Protein AF-A0A1B9AQQ1-F1 (afdb_monomer_lite)

Sequence (163 aa):
MTDYRNDLKFQAKVSTTRFLIDFLADQGVDDAIAIKRRGQGAHNLQAHAASIVPLAVLFSLHNSSLVTNIKLNSDLYHNMGTGSSEARDPAIWNPIKAGMSNFRDIHGDDIVAEELSAPYLPQSVNDVLRTYLSDNYLGDHTNGGAGDTVLKRTLKILSHIFY

Radius of gyration: 14.32 Å; chains: 1; bounding box: 39×31×36 Å

Structure (mmCIF, N/CA/C/O backbone):
data_AF-A0A1B9AQQ1-F1
#
_entry.id   AF-A0A1B9AQQ1-F1
#
loop_
_atom_site.group_PDB
_atom_site.id
_atom_site.type_symbol
_atom_site.label_atom_id
_atom_site.label_alt_id
_atom_site.label_comp_id
_atom_site.label_asym_id
_atom_site.label_entity_id
_atom_site.label_seq_id
_atom_site.pdbx_PDB_ins_code
_atom_site.Cartn_x
_atom_site.Cartn_y
_atom_site.Cartn_z
_atom_site.occupancy
_atom_site.B_iso_or_equiv
_atom_site.auth_seq_id
_atom_site.auth_comp_id
_atom_site.auth_asym_id
_atom_site.auth_atom_id
_atom_site.pdbx_PDB_model_num
ATOM 1 N N . MET A 1 1 ? 7.346 -5.347 -18.151 1.00 89.44 1 MET A N 1
ATOM 2 C CA . MET A 1 1 ? 8.047 -4.416 -17.256 1.00 89.44 1 MET A CA 1
ATOM 3 C C . MET A 1 1 ? 7.758 -2.988 -17.680 1.00 89.44 1 MET A C 1
ATOM 5 O O . MET A 1 1 ? 8.246 -2.536 -18.712 1.00 89.44 1 MET A O 1
ATOM 9 N N . THR A 1 2 ? 6.945 -2.313 -16.882 1.00 95.06 2 THR A N 1
ATOM 10 C CA . THR A 1 2 ? 6.610 -0.889 -16.956 1.00 95.06 2 THR A CA 1
ATOM 11 C C . THR A 1 2 ? 7.383 -0.150 -15.865 1.00 95.06 2 THR A C 1
ATOM 13 O O . THR A 1 2 ? 7.490 -0.658 -14.752 1.00 95.06 2 THR A O 1
ATOM 16 N N . ASP A 1 3 ? 7.915 1.041 -16.152 1.00 95.50 3 ASP A N 1
ATOM 17 C CA . ASP A 1 3 ? 8.546 1.893 -15.134 1.00 95.50 3 ASP A CA 1
ATOM 18 C C . ASP A 1 3 ? 7.601 3.018 -14.702 1.00 95.50 3 ASP A C 1
ATOM 20 O O . ASP A 1 3 ? 7.512 4.069 -15.342 1.00 95.50 3 ASP A O 1
ATOM 24 N N . TYR A 1 4 ? 6.892 2.792 -13.595 1.00 95.19 4 TYR A N 1
ATOM 25 C CA . TYR A 1 4 ? 5.934 3.741 -13.036 1.00 95.19 4 TYR A CA 1
ATOM 26 C C . TYR A 1 4 ? 6.603 4.953 -12.380 1.00 95.19 4 TYR A C 1
ATOM 28 O O . TYR A 1 4 ? 5.930 5.952 -12.114 1.00 95.19 4 TYR A O 1
ATOM 36 N N . ARG A 1 5 ? 7.926 4.952 -12.163 1.00 91.62 5 ARG A N 1
ATOM 37 C CA . ARG A 1 5 ? 8.634 6.149 -11.670 1.00 91.62 5 ARG A CA 1
ATOM 38 C C . ARG A 1 5 ? 8.526 7.324 -12.637 1.00 91.62 5 ARG A C 1
ATOM 40 O O . ARG A 1 5 ? 8.497 8.470 -12.204 1.00 91.62 5 ARG A O 1
ATOM 47 N N . ASN A 1 6 ? 8.394 7.026 -13.928 1.00 90.00 6 ASN A N 1
ATOM 48 C CA . ASN A 1 6 ? 8.264 8.017 -14.994 1.00 90.00 6 ASN A CA 1
ATOM 49 C C . ASN A 1 6 ? 6.803 8.277 -15.410 1.00 90.00 6 ASN A C 1
ATOM 51 O O . ASN A 1 6 ? 6.545 9.149 -16.240 1.00 90.00 6 ASN A O 1
ATOM 55 N N . ASP A 1 7 ? 5.831 7.550 -14.846 1.00 95.31 7 ASP A N 1
ATOM 56 C CA . ASP A 1 7 ? 4.408 7.792 -15.097 1.00 95.31 7 ASP A CA 1
ATOM 57 C C . ASP A 1 7 ? 3.921 8.975 -14.247 1.00 95.31 7 ASP A C 1
ATOM 59 O O . ASP A 1 7 ? 3.770 8.886 -13.026 1.00 95.31 7 ASP A O 1
ATOM 63 N N . LEU A 1 8 ? 3.621 10.094 -14.911 1.00 93.94 8 LEU A N 1
ATOM 64 C CA . LEU A 1 8 ? 3.168 11.325 -14.259 1.00 93.94 8 LEU A CA 1
ATOM 65 C C . LEU A 1 8 ? 1.882 11.147 -13.440 1.00 93.94 8 LEU A C 1
ATOM 67 O O . LEU A 1 8 ? 1.743 11.763 -12.384 1.00 93.94 8 LEU A O 1
ATOM 71 N N . LYS A 1 9 ? 0.930 10.324 -13.899 1.00 93.50 9 LYS A N 1
ATOM 72 C CA . LYS A 1 9 ? -0.338 10.103 -13.183 1.00 93.50 9 LYS A CA 1
ATOM 73 C C . LYS A 1 9 ? -0.105 9.273 -11.930 1.00 93.50 9 LYS A C 1
ATOM 75 O O . LYS A 1 9 ? -0.688 9.564 -10.884 1.00 93.50 9 LYS A O 1
ATOM 80 N N . PHE A 1 10 ? 0.746 8.258 -12.031 1.00 95.44 10 PHE A N 1
ATOM 81 C CA . PHE A 1 10 ? 1.140 7.454 -10.886 1.00 95.44 10 PHE A CA 1
ATOM 82 C C . PHE A 1 10 ? 1.916 8.291 -9.862 1.00 95.44 10 PHE A C 1
ATOM 84 O O . PHE A 1 10 ? 1.530 8.329 -8.693 1.00 95.44 10 PHE A O 1
ATOM 91 N N . GLN A 1 11 ? 2.930 9.046 -10.294 1.00 95.06 11 GLN A N 1
ATOM 92 C CA . GLN A 1 11 ? 3.715 9.907 -9.404 1.00 95.06 11 GLN A CA 1
ATOM 93 C C . GLN A 1 11 ? 2.868 10.994 -8.738 1.00 95.06 11 GLN A C 1
ATOM 95 O O . GLN A 1 11 ? 3.026 11.248 -7.542 1.00 95.06 11 GLN A O 1
ATOM 100 N N . ALA A 1 12 ? 1.911 11.586 -9.460 1.00 94.50 12 ALA A N 1
ATOM 101 C CA . ALA A 1 12 ? 0.955 12.518 -8.870 1.00 94.50 12 ALA A CA 1
ATOM 102 C C . ALA A 1 12 ? 0.149 11.853 -7.743 1.00 94.50 12 ALA A C 1
ATOM 104 O O . ALA A 1 12 ? 0.058 12.408 -6.652 1.00 94.50 12 ALA A O 1
ATOM 105 N N . LYS A 1 13 ? -0.364 10.633 -7.951 1.00 94.12 13 LYS A N 1
ATOM 106 C CA . LYS A 1 13 ? -1.089 9.886 -6.909 1.00 94.12 13 LYS A CA 1
ATOM 107 C C . LYS A 1 13 ? -0.209 9.526 -5.715 1.00 94.12 13 LYS A C 1
ATOM 109 O O . LYS A 1 13 ? -0.672 9.642 -4.581 1.00 94.12 13 LYS A O 1
ATOM 114 N N . VAL A 1 14 ? 1.044 9.129 -5.936 1.00 95.38 14 VAL A N 1
ATOM 115 C CA . VAL A 1 14 ? 2.007 8.881 -4.849 1.00 95.38 14 VAL A CA 1
ATOM 116 C C . VAL A 1 14 ? 2.248 10.158 -4.045 1.00 95.38 14 VAL A C 1
ATOM 118 O O . VAL A 1 14 ? 2.165 10.131 -2.818 1.00 95.38 14 VAL A O 1
ATOM 121 N N . SER A 1 15 ? 2.481 11.285 -4.722 1.00 94.25 15 SER A N 1
ATOM 122 C CA . SER A 1 15 ? 2.681 12.590 -4.085 1.00 94.25 15 SER A CA 1
ATOM 123 C C . SER A 1 15 ? 1.455 13.024 -3.273 1.00 94.25 15 SER A C 1
ATOM 125 O O . SER A 1 15 ? 1.582 13.331 -2.088 1.00 94.25 15 SER A O 1
ATOM 127 N N . THR A 1 16 ? 0.252 12.943 -3.853 1.00 94.00 16 THR A N 1
ATOM 128 C CA . THR A 1 16 ? -1.004 13.235 -3.147 1.00 94.00 16 THR A CA 1
ATOM 129 C C . THR A 1 16 ? -1.204 12.316 -1.943 1.00 94.00 16 THR A C 1
ATOM 131 O O . THR A 1 16 ? -1.600 12.780 -0.880 1.00 94.00 16 THR A O 1
ATOM 134 N N . THR A 1 17 ? -0.888 11.025 -2.068 1.00 95.12 17 THR A N 1
ATOM 135 C CA . THR A 1 17 ? -0.995 10.069 -0.954 1.00 95.12 17 THR A CA 1
ATOM 136 C C . THR A 1 17 ? -0.061 10.447 0.193 1.00 95.12 17 THR A C 1
ATOM 138 O O . THR A 1 17 ? -0.483 10.452 1.346 1.00 95.12 17 THR A O 1
ATOM 141 N N . ARG A 1 18 ? 1.193 10.812 -0.107 1.00 95.06 18 ARG A N 1
ATOM 142 C CA . ARG A 1 18 ? 2.162 11.271 0.902 1.00 95.06 18 ARG A CA 1
ATOM 143 C C . ARG A 1 18 ? 1.690 12.550 1.591 1.00 95.06 18 ARG A C 1
ATOM 145 O O . ARG A 1 18 ? 1.659 12.591 2.815 1.00 95.06 18 ARG A O 1
ATOM 152 N N . PHE A 1 19 ? 1.237 13.535 0.815 1.00 94.62 19 PHE A N 1
ATOM 153 C CA . PHE A 1 19 ? 0.669 14.772 1.353 1.00 94.62 19 PHE A CA 1
ATOM 154 C C . PHE A 1 19 ? -0.508 14.502 2.299 1.00 94.62 19 PHE A C 1
ATOM 156 O O . PHE A 1 19 ? -0.582 15.081 3.379 1.00 94.62 19 PHE A O 1
ATOM 163 N N . LEU A 1 20 ? -1.419 13.603 1.923 1.00 94.81 20 LEU A N 1
ATOM 164 C CA . LEU A 1 20 ? -2.582 13.285 2.749 1.00 94.81 20 LEU A CA 1
ATOM 165 C C . LEU A 1 20 ? -2.212 12.514 4.017 1.00 94.81 20 LEU A C 1
ATOM 167 O O . LEU A 1 20 ? -2.816 12.757 5.056 1.00 94.81 20 LEU A O 1
ATOM 171 N N . ILE A 1 21 ? -1.204 11.638 3.969 1.00 95.62 21 ILE A N 1
ATOM 172 C CA . ILE A 1 21 ? -0.640 11.023 5.179 1.00 95.62 21 ILE A CA 1
ATOM 173 C C . ILE A 1 21 ? -0.099 12.111 6.114 1.00 95.62 21 ILE A C 1
ATOM 175 O O . ILE A 1 21 ? -0.404 12.088 7.303 1.00 95.62 21 ILE A O 1
ATOM 179 N N . ASP A 1 22 ? 0.653 13.083 5.597 1.00 95.75 22 ASP A N 1
ATOM 180 C CA . ASP A 1 22 ? 1.181 14.171 6.423 1.00 95.75 22 ASP A CA 1
ATOM 181 C C . ASP A 1 22 ? 0.066 15.034 7.022 1.00 95.75 22 ASP A C 1
ATOM 183 O O . ASP A 1 22 ? 0.091 15.308 8.222 1.00 95.75 22 ASP A O 1
ATOM 187 N N . PHE A 1 23 ? -0.936 15.391 6.215 1.00 96.19 23 PHE A N 1
ATOM 188 C CA . PHE A 1 23 ? -2.098 16.157 6.656 1.00 96.19 23 PHE A CA 1
ATOM 189 C C . PHE A 1 23 ? -2.889 15.421 7.745 1.00 96.19 23 PHE A C 1
ATOM 191 O O . PHE A 1 23 ? -3.157 15.989 8.799 1.00 96.19 23 PHE A O 1
ATOM 198 N N . LEU A 1 24 ? -3.236 14.147 7.532 1.00 96.56 24 LEU A N 1
ATOM 199 C CA . LEU A 1 24 ? -3.971 13.344 8.514 1.00 96.56 24 LEU A CA 1
ATOM 200 C C . LEU A 1 24 ? -3.167 13.126 9.798 1.00 96.56 24 LEU A C 1
ATOM 202 O O . LEU A 1 24 ? -3.745 13.102 10.884 1.00 96.56 24 LEU A O 1
ATOM 206 N N . ALA A 1 25 ? -1.842 12.999 9.690 1.00 96.25 25 ALA A N 1
ATOM 207 C CA . ALA A 1 25 ? -0.981 12.915 10.859 1.00 96.25 25 ALA A CA 1
ATOM 208 C C . ALA A 1 25 ? -1.057 14.196 11.703 1.00 96.25 25 ALA A C 1
ATOM 210 O O . ALA A 1 25 ? -1.146 14.116 12.926 1.00 96.25 25 ALA A O 1
ATOM 211 N N . ASP A 1 26 ? -1.089 15.362 11.055 1.00 96.00 26 ASP A N 1
ATOM 212 C CA . ASP A 1 26 ? -1.239 16.654 11.730 1.00 96.00 26 ASP A CA 1
ATOM 213 C C . ASP A 1 26 ? -2.654 16.848 12.314 1.00 96.00 26 ASP A C 1
ATOM 215 O O . ASP A 1 26 ? -2.822 17.578 13.288 1.00 96.00 26 ASP A O 1
ATOM 219 N N . GLN A 1 27 ? -3.660 16.145 11.779 1.00 95.12 27 GLN A N 1
ATOM 220 C CA . GLN A 1 27 ? -5.017 16.063 12.343 1.00 95.12 27 GLN A CA 1
ATOM 221 C C . GLN A 1 27 ? -5.172 15.009 13.458 1.00 95.12 27 GLN A C 1
ATOM 223 O O . GLN A 1 27 ? -6.266 14.849 13.995 1.00 95.12 27 GLN A O 1
ATOM 228 N N . GLY A 1 28 ? -4.110 14.283 13.823 1.00 94.25 28 GLY A N 1
ATOM 229 C CA . GLY A 1 28 ? -4.149 13.318 14.925 1.00 94.25 28 GLY A CA 1
ATOM 230 C C . GLY A 1 28 ? -4.566 11.893 14.545 1.00 94.25 28 GLY A C 1
ATOM 231 O O . GLY A 1 28 ? -4.891 11.110 15.432 1.00 94.25 28 GLY A O 1
ATOM 232 N N . VAL A 1 29 ? -4.561 11.522 13.260 1.00 95.25 29 VAL A N 1
ATOM 233 C CA . VAL A 1 29 ? -4.858 10.140 12.844 1.00 95.25 29 VAL A CA 1
ATOM 234 C C . VAL A 1 29 ? -3.658 9.232 13.126 1.00 95.25 29 VAL A C 1
ATOM 236 O O . VAL A 1 29 ? -2.612 9.346 12.482 1.00 95.25 29 VAL A O 1
ATOM 239 N N . ASP A 1 30 ? -3.821 8.290 14.057 1.00 93.56 30 ASP A N 1
ATOM 240 C CA . ASP A 1 30 ? -2.752 7.412 14.561 1.00 93.56 30 ASP A CA 1
ATOM 241 C C . ASP A 1 30 ? -1.994 6.651 13.463 1.00 93.56 30 ASP A C 1
ATOM 243 O O . ASP A 1 30 ? -0.760 6.580 13.469 1.00 93.56 30 ASP A O 1
ATOM 247 N N . ASP A 1 31 ? -2.721 6.088 12.496 1.00 93.75 31 ASP A N 1
ATOM 248 C CA . ASP A 1 31 ? -2.121 5.322 11.402 1.00 93.75 31 ASP A CA 1
ATOM 249 C C . ASP A 1 31 ? -1.251 6.205 10.500 1.00 93.75 31 ASP A C 1
ATOM 251 O O . ASP A 1 31 ? -0.158 5.797 10.090 1.00 93.75 31 ASP A O 1
ATOM 255 N N . ALA A 1 32 ? -1.694 7.439 10.256 1.00 95.12 32 ALA A N 1
ATOM 256 C CA . ALA A 1 32 ? -0.961 8.425 9.479 1.00 95.12 32 ALA A CA 1
ATOM 257 C C . ALA A 1 32 ? 0.285 8.918 10.233 1.00 95.12 32 ALA A C 1
ATOM 259 O O . ALA A 1 32 ? 1.379 8.934 9.664 1.00 95.12 32 ALA A O 1
ATOM 260 N N . ILE A 1 33 ? 0.165 9.205 11.539 1.00 94.56 33 ILE A N 1
ATOM 261 C CA . ILE A 1 33 ? 1.300 9.549 12.416 1.00 94.56 33 ILE A CA 1
ATOM 262 C C . ILE A 1 33 ? 2.363 8.451 12.368 1.00 94.56 33 ILE A C 1
ATOM 264 O O . ILE A 1 33 ? 3.560 8.732 12.253 1.00 94.56 33 ILE A O 1
ATOM 268 N N . ALA A 1 34 ? 1.946 7.189 12.450 1.00 91.31 34 ALA A N 1
ATOM 269 C CA . ALA A 1 34 ? 2.874 6.073 12.454 1.00 91.31 34 ALA A CA 1
ATOM 270 C C . ALA A 1 34 ? 3.615 5.914 11.116 1.00 91.31 34 ALA A C 1
ATOM 272 O O . ALA A 1 34 ? 4.810 5.607 11.125 1.00 91.31 34 ALA A O 1
ATOM 273 N N . ILE A 1 35 ? 2.949 6.143 9.978 1.00 92.31 35 ILE A N 1
ATOM 274 C CA . ILE A 1 35 ? 3.616 6.149 8.667 1.00 92.31 35 ILE A CA 1
ATOM 275 C C . ILE A 1 35 ? 4.579 7.337 8.560 1.00 92.31 35 ILE A C 1
ATOM 277 O O . ILE A 1 35 ? 5.741 7.125 8.212 1.00 92.31 35 ILE A O 1
ATOM 281 N N . LYS A 1 36 ? 4.143 8.553 8.921 1.00 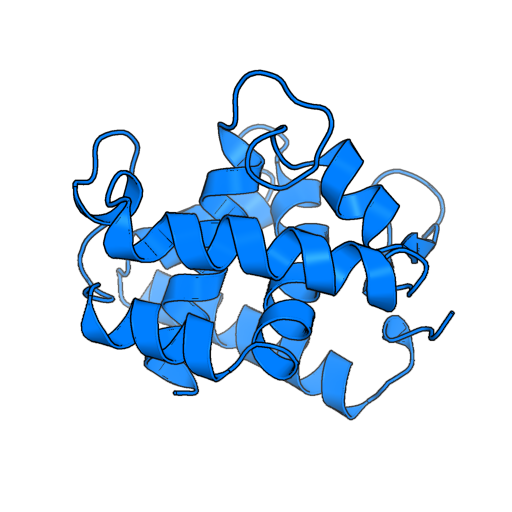93.12 36 LYS A N 1
ATOM 282 C CA . LYS A 1 36 ? 4.970 9.773 8.897 1.00 93.12 36 LYS A CA 1
ATOM 283 C C . LYS A 1 36 ? 6.259 9.594 9.697 1.00 93.12 36 LYS A C 1
ATOM 285 O O . LYS A 1 36 ? 7.349 9.800 9.168 1.00 93.12 36 LYS A O 1
ATOM 290 N N . ARG A 1 37 ? 6.162 9.097 10.937 1.00 89.56 37 ARG A N 1
ATOM 291 C CA . ARG A 1 37 ? 7.331 8.808 11.791 1.00 89.56 37 ARG A CA 1
ATOM 292 C C . ARG A 1 37 ? 8.296 7.814 11.145 1.00 89.56 37 ARG A C 1
ATOM 294 O O . ARG A 1 37 ? 9.505 8.018 11.198 1.00 89.56 37 ARG A O 1
ATOM 301 N N . ARG A 1 38 ? 7.785 6.748 10.519 1.00 85.81 38 ARG A N 1
ATOM 302 C CA . ARG A 1 38 ? 8.626 5.766 9.811 1.00 85.81 38 ARG A CA 1
ATOM 303 C C . ARG A 1 38 ? 9.311 6.386 8.600 1.00 85.81 38 ARG A C 1
ATOM 305 O O . ARG A 1 38 ? 10.505 6.178 8.442 1.00 85.81 38 ARG A O 1
ATOM 312 N N . GLY A 1 39 ? 8.599 7.192 7.811 1.00 83.12 39 GLY A N 1
ATOM 313 C CA . GLY A 1 39 ? 9.174 7.946 6.691 1.00 83.12 39 GLY A CA 1
ATOM 314 C C . GLY A 1 39 ? 10.276 8.920 7.116 1.00 83.12 39 GLY A C 1
ATOM 315 O O . GLY A 1 39 ? 11.249 9.092 6.392 1.00 83.12 39 GLY A O 1
ATOM 316 N N . GLN A 1 40 ? 10.181 9.472 8.326 1.00 85.94 40 GLN A N 1
ATOM 317 C CA . GLN A 1 40 ? 11.213 10.312 8.947 1.00 85.94 40 GLN A CA 1
ATOM 318 C C . GLN A 1 40 ? 12.379 9.515 9.569 1.00 85.94 40 GLN A C 1
ATOM 320 O O . GLN A 1 40 ? 13.246 10.099 10.213 1.00 85.94 40 GLN A O 1
ATOM 325 N N . GLY A 1 41 ? 12.419 8.189 9.397 1.00 77.75 41 GLY A N 1
ATOM 326 C CA . GLY A 1 41 ? 13.519 7.339 9.863 1.00 77.75 41 GLY A CA 1
ATOM 327 C C . GLY A 1 41 ? 13.365 6.782 11.275 1.00 77.75 41 GLY A C 1
ATOM 328 O O . GLY A 1 41 ? 14.320 6.215 11.809 1.00 77.75 41 GLY A O 1
ATOM 329 N N . ALA A 1 42 ? 12.180 6.871 11.893 1.00 77.06 42 ALA A N 1
ATOM 330 C CA . ALA A 1 42 ? 11.950 6.224 13.183 1.00 77.06 42 ALA A CA 1
ATOM 331 C C . ALA A 1 42 ? 12.267 4.720 13.097 1.00 77.06 42 ALA A C 1
ATOM 333 O O . ALA A 1 42 ? 11.761 4.016 12.221 1.00 77.06 42 ALA A O 1
ATOM 334 N N . HIS A 1 43 ? 13.101 4.240 14.024 1.00 77.38 43 HIS A N 1
ATOM 335 C CA . HIS A 1 43 ? 13.582 2.854 14.083 1.00 77.38 43 HIS A CA 1
ATOM 336 C C . HIS A 1 43 ? 14.325 2.375 12.820 1.00 77.38 43 HIS A C 1
ATOM 338 O O . HIS A 1 43 ? 14.333 1.179 12.544 1.00 77.38 43 HIS A O 1
ATOM 344 N N . ASN A 1 44 ? 14.950 3.286 12.060 1.00 75.06 44 ASN A N 1
ATOM 345 C CA . ASN A 1 44 ? 15.632 2.995 10.790 1.00 75.06 44 ASN A CA 1
ATOM 346 C C . ASN A 1 44 ? 14.689 2.446 9.697 1.00 75.06 44 ASN A C 1
ATOM 348 O O . ASN A 1 44 ? 15.087 1.635 8.861 1.00 75.06 44 ASN A O 1
ATOM 352 N N . LEU A 1 45 ? 13.417 2.869 9.709 1.00 80.50 45 LEU A N 1
ATOM 353 C CA . LEU A 1 45 ? 12.376 2.380 8.797 1.00 80.50 45 LEU A CA 1
ATOM 354 C C . LEU A 1 45 ? 12.046 3.347 7.645 1.00 80.50 45 LEU A C 1
ATOM 356 O O . LEU A 1 45 ? 11.024 3.162 6.984 1.00 80.50 45 LEU A O 1
ATOM 360 N N . GLN A 1 46 ? 12.895 4.339 7.353 1.00 79.88 46 GLN A N 1
ATOM 361 C CA . GLN A 1 46 ? 12.671 5.315 6.271 1.00 79.88 46 GLN A CA 1
ATOM 362 C C . GLN A 1 46 ? 12.414 4.647 4.915 1.00 79.88 46 GLN A C 1
ATOM 364 O O . GLN A 1 46 ? 11.489 5.026 4.196 1.00 79.88 46 GLN A O 1
ATOM 369 N N . ALA A 1 47 ? 13.158 3.579 4.615 1.00 80.56 47 ALA A N 1
ATOM 370 C CA . ALA A 1 47 ? 13.017 2.827 3.372 1.00 80.56 47 ALA A CA 1
ATOM 371 C C . ALA A 1 47 ? 11.674 2.090 3.264 1.00 80.56 47 ALA A C 1
ATOM 373 O O . ALA A 1 47 ? 11.156 1.918 2.167 1.00 80.56 47 ALA A O 1
ATOM 374 N N . HIS A 1 48 ? 11.046 1.742 4.392 1.00 83.75 48 HIS A N 1
ATOM 375 C CA . HIS A 1 48 ? 9.755 1.059 4.367 1.00 83.75 48 HIS A CA 1
ATOM 376 C C . HIS A 1 48 ? 8.674 1.980 3.805 1.00 83.75 48 HIS A C 1
ATOM 378 O O . HIS A 1 48 ? 7.992 1.623 2.854 1.00 83.75 48 HIS A O 1
ATOM 384 N N . ALA A 1 49 ? 8.516 3.185 4.359 1.00 85.56 49 ALA A N 1
ATOM 385 C CA . ALA A 1 49 ? 7.489 4.108 3.876 1.00 85.56 49 ALA A CA 1
ATOM 386 C C . ALA A 1 49 ? 7.778 4.593 2.445 1.00 85.56 49 ALA A C 1
ATOM 388 O O . ALA A 1 49 ? 6.850 4.727 1.646 1.00 85.56 49 ALA A O 1
ATOM 389 N N . ALA A 1 50 ? 9.052 4.818 2.105 1.00 88.62 50 ALA A N 1
ATOM 390 C CA . ALA A 1 50 ? 9.443 5.283 0.779 1.00 88.62 50 ALA A CA 1
ATOM 391 C C . ALA A 1 50 ? 9.082 4.292 -0.336 1.00 88.62 50 ALA A C 1
ATOM 393 O O . ALA A 1 50 ? 8.570 4.743 -1.362 1.00 88.62 50 ALA A O 1
ATOM 394 N N . SER A 1 51 ? 9.272 2.988 -0.107 1.00 92.56 51 SER A N 1
ATOM 395 C CA . SER A 1 51 ? 9.029 1.938 -1.105 1.00 92.56 51 SER A CA 1
ATOM 396 C C . SER A 1 51 ? 7.621 1.333 -1.029 1.00 92.56 51 SER A C 1
ATOM 398 O O . SER A 1 51 ? 7.013 1.043 -2.058 1.00 92.56 51 SER A O 1
ATOM 400 N N . ILE A 1 52 ? 7.043 1.197 0.171 1.00 94.69 52 ILE A N 1
ATOM 401 C CA . ILE A 1 52 ? 5.718 0.578 0.348 1.00 94.69 52 ILE A CA 1
ATOM 402 C C . ILE A 1 52 ? 4.583 1.520 -0.060 1.00 94.69 52 ILE A C 1
ATOM 404 O O . ILE A 1 52 ? 3.572 1.045 -0.570 1.00 94.69 52 ILE A O 1
ATOM 408 N N . VAL A 1 53 ? 4.707 2.841 0.124 1.00 95.38 53 VAL A N 1
ATOM 409 C CA . VAL A 1 53 ? 3.635 3.768 -0.288 1.00 95.38 53 VAL A CA 1
ATOM 410 C C . VAL A 1 53 ? 3.392 3.714 -1.806 1.00 95.38 53 VAL A C 1
ATOM 412 O O . VAL A 1 53 ? 2.238 3.522 -2.193 1.00 95.38 53 VAL A O 1
ATOM 415 N N . PRO A 1 54 ? 4.417 3.807 -2.679 1.00 96.38 54 PRO A N 1
ATOM 416 C CA . PRO A 1 54 ? 4.245 3.585 -4.115 1.00 96.38 54 PRO A CA 1
ATOM 417 C C . PRO A 1 54 ? 3.632 2.220 -4.454 1.00 96.38 54 PRO A C 1
ATOM 419 O O . PRO A 1 54 ? 2.689 2.161 -5.243 1.00 96.38 54 PRO A O 1
ATOM 422 N N . LEU A 1 55 ? 4.091 1.140 -3.809 1.00 97.38 55 LEU A N 1
ATOM 423 C CA . LEU A 1 55 ? 3.519 -0.200 -3.979 1.00 97.38 55 LEU A CA 1
ATOM 424 C C . LEU A 1 55 ? 2.020 -0.232 -3.639 1.00 97.38 55 LEU A C 1
ATOM 426 O O . LEU A 1 55 ? 1.220 -0.741 -4.421 1.00 97.38 55 LEU A O 1
ATOM 430 N N . ALA A 1 56 ? 1.624 0.334 -2.497 1.00 97.38 56 ALA A N 1
ATOM 431 C CA . ALA A 1 56 ? 0.234 0.379 -2.052 1.00 97.38 56 ALA A CA 1
ATOM 432 C C . ALA A 1 56 ? -0.646 1.205 -3.003 1.00 97.38 56 ALA A C 1
ATOM 434 O O . ALA A 1 56 ? -1.777 0.814 -3.295 1.00 97.38 56 ALA A O 1
ATOM 435 N N . VAL A 1 57 ? -0.123 2.323 -3.520 1.00 97.25 57 VAL A N 1
ATOM 436 C CA . VAL A 1 57 ? -0.807 3.133 -4.536 1.00 97.25 57 VAL A CA 1
ATOM 437 C C . VAL A 1 57 ? -1.024 2.311 -5.801 1.00 97.25 57 VAL A C 1
ATOM 439 O O . VAL A 1 57 ? -2.161 2.239 -6.267 1.00 97.25 57 VAL A O 1
ATOM 442 N N . LEU A 1 58 ? 0.012 1.649 -6.326 1.00 97.44 58 LEU A N 1
ATOM 443 C CA . LEU A 1 58 ? -0.111 0.841 -7.541 1.00 97.44 58 LEU A CA 1
ATOM 444 C C . LEU A 1 58 ? -1.120 -0.294 -7.338 1.00 97.44 58 LEU A C 1
ATOM 446 O O . LEU A 1 58 ? -2.062 -0.432 -8.117 1.00 97.44 58 LEU A O 1
ATOM 450 N N . PHE A 1 59 ? -0.998 -1.029 -6.230 1.00 97.69 59 PHE A N 1
ATOM 451 C CA . PHE A 1 59 ? -1.942 -2.077 -5.856 1.00 97.69 59 PHE A CA 1
ATOM 452 C C . PHE A 1 59 ? -3.385 -1.557 -5.818 1.00 97.69 59 PHE A C 1
ATOM 454 O O . PHE A 1 59 ? -4.282 -2.193 -6.372 1.00 97.69 59 PHE A O 1
ATOM 461 N N . SER A 1 60 ? -3.613 -0.381 -5.220 1.00 97.00 60 SER A N 1
ATOM 462 C CA . SER A 1 60 ? -4.950 0.212 -5.092 1.00 97.00 60 SER A CA 1
ATOM 463 C C . SER A 1 60 ? -5.588 0.606 -6.423 1.00 97.00 60 SER A C 1
ATOM 465 O O . SER A 1 60 ? -6.812 0.630 -6.521 1.00 97.00 60 SER A O 1
ATOM 467 N N . LEU A 1 61 ? -4.783 0.914 -7.444 1.00 94.44 61 LEU A N 1
ATOM 468 C CA . LEU A 1 61 ? -5.281 1.253 -8.778 1.00 94.44 61 LEU A CA 1
ATOM 469 C C . LEU A 1 61 ? -5.776 0.019 -9.525 1.00 94.44 61 LEU A C 1
ATOM 471 O O . LEU A 1 61 ? -6.767 0.100 -10.246 1.00 94.44 61 LEU A O 1
ATOM 475 N N . HIS A 1 62 ? -5.109 -1.115 -9.322 1.00 95.31 62 HIS A N 1
ATOM 476 C CA . HIS A 1 62 ? -5.447 -2.374 -9.979 1.00 95.31 62 HIS A CA 1
ATOM 477 C C . HIS A 1 62 ? -6.464 -3.216 -9.197 1.00 95.31 62 HIS A C 1
ATOM 479 O O . HIS A 1 62 ? -7.112 -4.082 -9.775 1.00 95.31 62 HIS A O 1
ATOM 485 N N . ASN A 1 63 ? -6.645 -2.943 -7.901 1.00 95.75 63 ASN A N 1
ATOM 486 C CA . ASN A 1 63 ? -7.500 -3.724 -7.005 1.00 95.75 63 ASN A CA 1
ATOM 487 C C . ASN A 1 63 ? -8.506 -2.845 -6.245 1.00 95.75 63 ASN A C 1
ATOM 489 O O . ASN A 1 63 ? -8.707 -3.014 -5.040 1.00 95.75 63 ASN A O 1
ATOM 493 N N . SER A 1 64 ? -9.142 -1.897 -6.937 1.00 93.69 64 SER A N 1
ATOM 494 C CA . SER A 1 64 ? -10.054 -0.915 -6.330 1.00 93.69 64 SER A CA 1
ATOM 495 C C . SER A 1 64 ? -11.171 -1.549 -5.496 1.00 93.69 64 SER A C 1
ATOM 497 O O . SER A 1 64 ? -11.433 -1.087 -4.392 1.00 93.69 64 SER A O 1
ATOM 499 N N . SER A 1 65 ? -11.768 -2.655 -5.952 1.00 93.88 65 SER A N 1
ATOM 500 C CA . SER A 1 65 ? -12.814 -3.374 -5.209 1.00 93.88 65 SER A CA 1
ATOM 501 C C . SER A 1 65 ? -12.326 -3.930 -3.866 1.00 93.88 65 SER A C 1
ATOM 503 O O . SER A 1 65 ? -13.047 -3.856 -2.870 1.00 93.88 65 SER A O 1
ATOM 505 N N . LEU A 1 66 ? -11.091 -4.441 -3.808 1.00 94.81 66 LEU A N 1
ATOM 506 C CA . LEU A 1 66 ? -10.490 -4.926 -2.564 1.00 94.81 66 LEU A CA 1
ATOM 507 C C . LEU A 1 66 ? -10.212 -3.770 -1.603 1.00 94.81 66 LEU A C 1
ATOM 509 O O . LEU A 1 66 ? -10.400 -3.907 -0.397 1.00 94.81 66 LEU A O 1
ATOM 513 N N . VAL A 1 67 ? -9.811 -2.616 -2.135 1.00 93.75 67 VAL A N 1
ATOM 514 C CA . VAL A 1 67 ? -9.599 -1.405 -1.338 1.00 93.75 67 VAL A CA 1
ATOM 515 C C . VAL A 1 67 ? -10.929 -0.845 -0.823 1.00 93.75 67 VAL A C 1
ATOM 517 O O . VAL A 1 67 ? -11.018 -0.509 0.353 1.00 93.75 67 VAL A O 1
ATOM 520 N N . THR A 1 68 ? -11.998 -0.841 -1.624 1.00 94.00 68 THR A N 1
ATOM 521 C CA . THR A 1 68 ? -13.352 -0.495 -1.154 1.00 94.00 68 THR A CA 1
ATOM 522 C C . THR A 1 68 ? -13.814 -1.420 -0.024 1.00 94.00 68 THR A C 1
ATOM 524 O O . THR A 1 68 ? -14.427 -0.952 0.933 1.00 94.00 68 THR A O 1
ATOM 527 N N . ASN A 1 69 ? -13.477 -2.714 -0.063 1.00 93.38 69 ASN A N 1
ATOM 528 C CA . ASN A 1 69 ? -13.780 -3.627 1.042 1.00 93.38 69 ASN A CA 1
ATOM 529 C C . ASN A 1 69 ? -13.088 -3.217 2.355 1.00 93.38 69 ASN A C 1
ATOM 531 O O . ASN A 1 69 ? -13.688 -3.359 3.418 1.00 93.38 69 ASN A O 1
ATOM 535 N N . ILE A 1 70 ? -11.869 -2.663 2.302 1.00 94.50 70 ILE A N 1
ATOM 536 C CA . ILE A 1 70 ? -11.196 -2.124 3.497 1.00 94.50 70 ILE A CA 1
ATOM 537 C C . ILE A 1 70 ? -12.010 -0.967 4.078 1.00 94.50 70 ILE A C 1
ATOM 539 O O . ILE A 1 70 ? -12.275 -0.967 5.278 1.00 94.50 70 ILE A O 1
ATOM 543 N N . LYS A 1 71 ? -12.465 -0.023 3.245 1.00 94.12 71 LYS A N 1
ATOM 544 C CA . LYS A 1 71 ? -13.297 1.107 3.691 1.00 94.12 71 LYS A CA 1
ATOM 545 C C . LYS A 1 71 ? -14.565 0.646 4.408 1.00 94.12 71 LYS A C 1
ATOM 547 O O . LYS A 1 71 ? -14.927 1.207 5.432 1.00 94.12 71 LYS A O 1
ATOM 552 N N . LEU A 1 72 ? -15.239 -0.370 3.871 1.00 92.56 72 LEU A N 1
ATOM 553 C CA . LEU A 1 72 ? -16.503 -0.866 4.424 1.00 92.56 72 LEU A CA 1
ATOM 554 C C . LEU A 1 72 ? -16.344 -1.582 5.773 1.00 92.56 72 LEU A C 1
ATOM 556 O O . LEU A 1 72 ? -17.322 -1.709 6.503 1.00 92.56 72 LEU A O 1
ATOM 560 N N . ASN A 1 73 ? -15.136 -2.050 6.093 1.00 92.44 73 ASN A N 1
ATOM 561 C CA . ASN A 1 73 ? -14.869 -2.890 7.261 1.00 92.44 73 ASN A CA 1
ATOM 562 C C . ASN A 1 73 ? -13.814 -2.295 8.209 1.00 92.44 73 ASN A C 1
ATOM 564 O O . ASN A 1 73 ? -13.367 -2.971 9.129 1.00 92.44 73 ASN A O 1
ATOM 568 N N . SER A 1 74 ? -13.389 -1.049 8.001 1.00 93.44 74 SER A N 1
ATOM 569 C CA . SER A 1 74 ? -12.438 -0.365 8.883 1.00 93.44 74 SER A CA 1
ATOM 570 C C . SER A 1 74 ? -12.850 1.080 9.104 1.00 93.44 74 SER A C 1
ATOM 572 O O . SER A 1 74 ? -13.503 1.675 8.253 1.00 93.44 74 SER A O 1
ATOM 574 N N . ASP A 1 75 ? -12.424 1.666 10.216 1.00 91.88 75 ASP A N 1
ATOM 575 C CA . ASP A 1 75 ? -12.631 3.083 10.511 1.00 91.88 75 ASP A CA 1
ATOM 576 C C . ASP A 1 75 ? -11.302 3.834 10.455 1.00 91.88 75 ASP A C 1
ATOM 578 O O . ASP A 1 75 ? -10.378 3.491 11.190 1.00 91.88 75 ASP A O 1
ATOM 582 N N . LEU A 1 76 ? -11.198 4.880 9.629 1.00 91.94 76 LEU A N 1
ATOM 583 C CA . LEU A 1 76 ? -10.002 5.723 9.505 1.00 91.94 76 LEU A CA 1
ATOM 584 C C . LEU A 1 76 ? -9.415 6.166 10.860 1.00 91.94 76 LEU A C 1
ATOM 586 O O . LEU A 1 76 ? -8.194 6.260 10.981 1.00 91.94 76 LEU A O 1
ATOM 590 N N . TYR A 1 77 ? -10.258 6.417 11.863 1.00 91.19 77 TYR A N 1
ATOM 591 C CA . TYR A 1 77 ? -9.844 6.930 13.171 1.00 91.19 77 TYR A CA 1
ATOM 592 C C . TYR A 1 77 ? -9.465 5.840 14.179 1.00 91.19 77 TYR A C 1
ATOM 594 O O . TYR A 1 77 ? -8.855 6.141 15.206 1.00 91.19 77 TYR A O 1
ATOM 602 N N . HIS A 1 78 ? -9.762 4.571 13.900 1.00 90.69 78 HIS A N 1
ATOM 603 C CA . HIS A 1 78 ? -9.292 3.466 14.728 1.00 90.69 78 HIS A CA 1
ATOM 604 C C . HIS A 1 78 ? -7.865 3.070 14.358 1.00 90.69 78 HIS A C 1
ATOM 606 O O . HIS A 1 78 ? -7.561 2.742 13.221 1.00 90.69 78 HIS A O 1
ATOM 612 N N . ASN A 1 79 ? -6.957 3.044 15.325 1.00 87.75 79 ASN A N 1
ATOM 613 C CA . ASN A 1 79 ? -5.571 2.665 15.065 1.00 87.75 79 ASN A CA 1
ATOM 614 C C . ASN A 1 79 ? -5.441 1.195 14.621 1.00 87.75 79 ASN A C 1
ATOM 616 O O . ASN A 1 79 ? -5.874 0.265 15.309 1.00 87.75 79 ASN A O 1
ATOM 620 N N . MET A 1 80 ? -4.724 0.966 13.523 1.00 84.38 80 MET A N 1
ATOM 621 C CA . MET A 1 80 ? -4.275 -0.347 13.065 1.00 84.38 80 MET A CA 1
ATOM 622 C C . MET A 1 80 ? -2.953 -0.785 13.724 1.00 84.38 80 MET A C 1
ATOM 624 O O . MET A 1 80 ? -1.996 -1.224 13.077 1.00 84.38 80 MET A O 1
ATOM 628 N N . GLY A 1 81 ? -2.881 -0.663 15.047 1.00 76.44 81 GLY A N 1
ATOM 629 C CA . GLY A 1 81 ? -1.733 -1.095 15.838 1.00 76.44 81 GLY A CA 1
ATOM 630 C C . GLY A 1 81 ? -1.639 -2.615 16.003 1.00 76.44 81 GLY A C 1
ATOM 631 O O . GLY A 1 81 ? -2.552 -3.376 15.667 1.00 76.44 81 GLY A O 1
ATOM 632 N N . THR A 1 82 ? -0.527 -3.074 16.580 1.00 67.38 82 THR A N 1
ATOM 633 C CA . THR A 1 82 ? -0.352 -4.474 16.985 1.00 67.38 82 THR A CA 1
ATOM 634 C C . THR A 1 82 ? -1.454 -4.863 17.970 1.00 67.38 82 THR A C 1
ATOM 636 O O . THR A 1 82 ? -1.506 -4.336 19.075 1.00 67.38 82 THR A O 1
ATOM 639 N N . GLY A 1 83 ? -2.337 -5.783 17.574 1.00 71.44 83 GLY A N 1
ATOM 640 C CA . GLY A 1 83 ? -3.473 -6.209 18.402 1.00 71.44 83 GLY A CA 1
ATOM 641 C C . GLY A 1 83 ? -4.826 -5.626 18.003 1.00 71.44 83 GLY A C 1
ATOM 642 O O . GLY A 1 83 ? -5.833 -6.113 18.504 1.00 71.44 83 GLY A O 1
ATOM 643 N N . SER A 1 84 ? -4.861 -4.661 17.078 1.00 82.88 84 SER A N 1
ATOM 644 C CA . SER A 1 84 ? -6.111 -4.128 16.529 1.00 82.88 84 SER A CA 1
ATOM 645 C C . SER A 1 84 ? -6.951 -5.247 15.901 1.00 82.88 84 SER A C 1
ATOM 647 O O . SER A 1 84 ? -6.421 -6.086 15.162 1.00 82.88 84 SER A O 1
ATOM 649 N N . SER A 1 85 ? -8.252 -5.264 16.213 1.00 85.62 85 SER A N 1
ATOM 650 C CA . SER A 1 85 ? -9.220 -6.193 15.619 1.00 85.62 85 SER A CA 1
ATOM 651 C C . SER A 1 85 ? -9.229 -6.042 14.103 1.00 85.62 85 SER A C 1
ATOM 653 O O . SER A 1 85 ? -9.071 -7.036 13.405 1.00 85.62 85 SER A O 1
ATOM 655 N N . GLU A 1 86 ? -9.256 -4.803 13.606 1.00 87.75 86 GLU A N 1
ATOM 656 C CA . GLU A 1 86 ? -9.169 -4.497 12.176 1.00 87.75 86 GLU A CA 1
ATOM 657 C C . GLU A 1 86 ? -7.868 -5.028 11.571 1.00 87.75 86 GLU A C 1
ATOM 659 O O . GLU A 1 86 ? -7.882 -5.633 10.508 1.00 87.75 86 GLU A O 1
ATOM 664 N N . ALA A 1 87 ? -6.725 -4.884 12.254 1.00 86.38 87 ALA A N 1
ATOM 665 C CA . ALA A 1 87 ? -5.436 -5.369 11.747 1.00 86.38 87 ALA A CA 1
ATOM 666 C C . ALA A 1 87 ? -5.334 -6.899 11.651 1.00 86.38 87 ALA A C 1
ATOM 66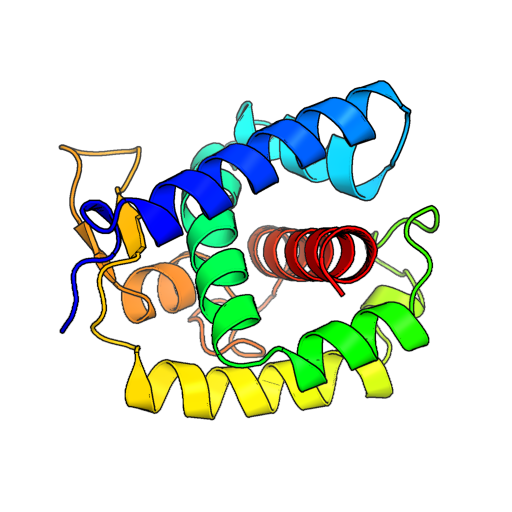8 O O . ALA A 1 87 ? -4.476 -7.412 10.915 1.00 86.38 87 ALA A O 1
ATOM 669 N N . ARG A 1 88 ? -6.170 -7.614 12.408 1.00 87.62 88 ARG A N 1
ATOM 670 C CA . ARG A 1 88 ? -6.236 -9.077 12.470 1.00 87.62 88 ARG A CA 1
ATOM 671 C C . ARG A 1 88 ? -7.448 -9.649 11.740 1.00 87.62 88 ARG A C 1
ATOM 673 O O . ARG A 1 88 ? -7.539 -10.869 11.650 1.00 87.62 88 ARG A O 1
ATOM 680 N N . ASP A 1 89 ? -8.330 -8.803 11.215 1.00 91.38 89 ASP A N 1
ATOM 681 C CA . ASP A 1 89 ? -9.580 -9.240 10.613 1.00 91.38 89 ASP A CA 1
ATOM 682 C C . ASP A 1 89 ? -9.325 -9.999 9.293 1.00 91.38 89 ASP A C 1
ATOM 684 O O . ASP A 1 89 ? -8.857 -9.407 8.308 1.00 91.38 89 ASP A O 1
ATOM 688 N N . PRO A 1 90 ? -9.615 -11.313 9.237 1.00 91.62 90 PRO A N 1
ATOM 689 C CA . PRO A 1 90 ? -9.441 -12.090 8.019 1.00 91.62 90 PRO A CA 1
ATOM 690 C C . PRO A 1 90 ? -10.371 -11.637 6.885 1.00 91.62 90 PRO A C 1
ATOM 692 O O . PRO A 1 90 ? -9.998 -11.806 5.724 1.00 91.62 90 PRO A O 1
ATOM 695 N N . ALA A 1 91 ? -11.535 -11.046 7.178 1.00 92.19 91 ALA A N 1
ATOM 696 C CA . ALA A 1 91 ? -12.465 -10.545 6.165 1.00 92.19 91 ALA A CA 1
ATOM 697 C C . ALA A 1 91 ? -11.900 -9.333 5.407 1.00 92.19 91 ALA A C 1
ATOM 699 O O . ALA A 1 91 ? -12.194 -9.146 4.225 1.00 92.19 91 ALA A O 1
ATOM 700 N N . ILE A 1 92 ? -11.038 -8.548 6.059 1.00 93.25 92 ILE A N 1
ATOM 701 C CA . ILE A 1 92 ? -10.327 -7.431 5.430 1.00 93.25 92 ILE A CA 1
ATOM 702 C C . ILE A 1 92 ? -9.092 -7.945 4.693 1.00 93.25 92 ILE A C 1
ATOM 704 O O . ILE A 1 92 ? -8.893 -7.647 3.515 1.00 93.25 92 ILE A O 1
ATOM 708 N N . TRP A 1 93 ? -8.245 -8.724 5.374 1.00 93.25 93 TRP A N 1
ATOM 709 C CA . TRP A 1 93 ? -6.882 -8.957 4.894 1.00 93.25 93 TRP A CA 1
ATOM 710 C C . TRP A 1 93 ? -6.711 -10.199 4.025 1.00 93.25 93 TRP A C 1
ATOM 712 O O . TRP A 1 93 ? -5.850 -10.172 3.152 1.00 93.25 93 TRP A O 1
ATOM 722 N N . ASN A 1 94 ? -7.502 -11.266 4.182 1.00 94.12 94 ASN A N 1
ATOM 723 C CA . ASN A 1 94 ? -7.348 -12.448 3.320 1.00 94.12 94 ASN A CA 1
ATOM 724 C C . ASN A 1 94 ? -7.588 -12.138 1.830 1.00 94.12 94 ASN A C 1
ATOM 726 O O . ASN A 1 94 ? -6.782 -12.593 1.013 1.00 94.12 94 ASN A O 1
ATOM 730 N N . PRO A 1 95 ? -8.598 -11.327 1.448 1.00 94.75 95 PRO A N 1
ATOM 731 C CA . PRO A 1 95 ? -8.755 -10.896 0.060 1.00 94.75 95 PRO A CA 1
ATOM 732 C C . PRO A 1 95 ? -7.549 -10.107 -0.456 1.00 94.75 95 PRO A C 1
ATOM 734 O O . PRO A 1 95 ? -7.139 -10.300 -1.596 1.00 94.75 95 PRO A O 1
ATOM 737 N N . ILE A 1 96 ? -6.936 -9.264 0.383 1.00 95.75 96 ILE A N 1
ATOM 738 C CA . ILE A 1 96 ? -5.735 -8.499 0.018 1.00 95.75 96 ILE A CA 1
ATOM 739 C C . ILE A 1 96 ? -4.546 -9.429 -0.218 1.00 95.75 96 ILE A C 1
ATOM 741 O O . ILE A 1 96 ? -3.836 -9.252 -1.202 1.00 95.75 96 ILE A O 1
ATOM 745 N N . LYS A 1 97 ? -4.350 -10.448 0.628 1.00 93.69 97 LYS A N 1
ATOM 746 C CA . LYS A 1 97 ? -3.287 -11.449 0.438 1.00 93.69 97 LYS A CA 1
ATOM 747 C C . LYS A 1 97 ? -3.455 -12.203 -0.883 1.00 93.69 97 LYS A C 1
ATOM 749 O O . LYS A 1 97 ? -2.502 -12.331 -1.644 1.00 93.69 97 LYS A O 1
ATOM 754 N N . ALA A 1 98 ? -4.677 -12.647 -1.184 1.00 93.12 98 ALA A N 1
ATOM 755 C CA . ALA A 1 98 ? -4.983 -13.315 -2.447 1.00 93.12 98 ALA A CA 1
ATOM 756 C C . ALA A 1 98 ? -4.786 -12.377 -3.653 1.00 93.12 98 ALA A C 1
ATOM 758 O O . ALA A 1 98 ? -4.147 -12.752 -4.635 1.00 93.12 98 ALA A O 1
ATOM 759 N N . GLY A 1 99 ? -5.268 -11.135 -3.551 1.00 95.50 99 GLY A N 1
ATOM 760 C CA . GLY A 1 99 ? -5.075 -10.103 -4.569 1.00 95.50 99 GLY A CA 1
ATOM 761 C C . GLY A 1 99 ? -3.603 -9.776 -4.811 1.00 95.50 99 GLY A C 1
ATOM 762 O O . GLY A 1 99 ? -3.209 -9.575 -5.956 1.00 95.50 99 GLY A O 1
ATOM 763 N N . MET A 1 100 ? -2.771 -9.790 -3.764 1.00 96.00 100 MET A N 1
ATOM 764 C CA . MET A 1 100 ? -1.329 -9.554 -3.877 1.00 96.00 100 MET A CA 1
ATOM 765 C C . MET A 1 100 ? -0.641 -10.625 -4.732 1.00 96.00 100 MET A C 1
ATOM 767 O O . MET A 1 100 ? 0.297 -10.298 -5.450 1.00 96.00 100 MET A O 1
ATOM 771 N N . SER A 1 101 ? -1.132 -11.872 -4.723 1.00 94.81 101 SER A N 1
ATOM 772 C CA . SER A 1 101 ? -0.606 -12.941 -5.591 1.00 94.81 101 SER A CA 1
ATOM 773 C C . SER A 1 101 ? -0.832 -12.629 -7.054 1.00 94.81 101 SER A C 1
ATOM 775 O O . SER A 1 101 ? 0.131 -12.527 -7.806 1.00 94.81 101 SER A O 1
ATOM 777 N N . ASN A 1 102 ? -2.082 -12.371 -7.434 1.00 94.94 102 ASN A N 1
ATOM 778 C CA . ASN A 1 102 ? -2.408 -12.019 -8.814 1.00 94.94 102 ASN A CA 1
ATOM 779 C C . ASN A 1 102 ? -1.691 -10.732 -9.243 1.00 94.94 102 ASN A C 1
ATOM 781 O O . ASN A 1 102 ? -1.200 -10.631 -10.363 1.00 94.94 102 ASN A O 1
ATOM 785 N N . PHE A 1 103 ? -1.608 -9.751 -8.339 1.00 96.88 103 PHE A N 1
ATOM 786 C CA . PHE A 1 103 ? -0.903 -8.500 -8.587 1.00 96.88 103 PHE A CA 1
ATOM 787 C C . PHE A 1 103 ? 0.587 -8.734 -8.850 1.00 96.88 103 PHE A C 1
ATOM 789 O O . PHE A 1 103 ? 1.108 -8.215 -9.830 1.00 96.88 103 PHE A O 1
ATOM 796 N N . ARG A 1 104 ? 1.264 -9.549 -8.034 1.00 96.62 104 ARG A N 1
ATOM 797 C CA . ARG A 1 104 ? 2.673 -9.907 -8.232 1.00 96.62 104 ARG A CA 1
ATOM 798 C C . ARG A 1 104 ? 2.889 -10.678 -9.532 1.00 96.62 104 ARG A C 1
ATOM 800 O O . ARG A 1 104 ? 3.867 -10.426 -10.220 1.00 96.62 104 ARG A O 1
ATOM 807 N N . ASP A 1 105 ? 1.993 -11.590 -9.886 1.00 96.12 105 ASP A N 1
ATOM 808 C CA . ASP A 1 105 ? 2.157 -12.401 -11.096 1.00 96.12 105 ASP A CA 1
ATOM 809 C C . ASP A 1 105 ? 2.054 -11.553 -12.381 1.00 96.12 105 ASP A C 1
ATOM 811 O O . ASP A 1 105 ? 2.665 -11.888 -13.394 1.00 96.12 105 ASP A O 1
ATOM 815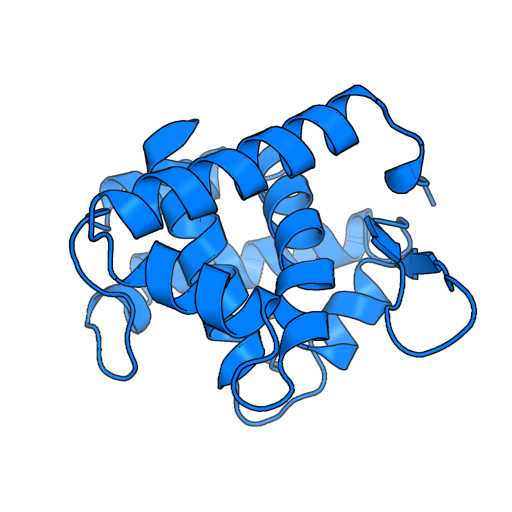 N N . ILE A 1 106 ? 1.324 -10.430 -12.337 1.00 96.81 106 ILE A N 1
ATOM 816 C CA . ILE A 1 106 ? 1.153 -9.506 -13.472 1.00 96.81 106 ILE A CA 1
ATOM 817 C C . ILE A 1 106 ? 2.181 -8.364 -13.445 1.00 96.81 106 ILE A C 1
ATOM 819 O O . ILE A 1 106 ? 2.737 -8.009 -14.482 1.00 96.81 106 ILE A O 1
ATOM 823 N N . HIS A 1 107 ? 2.421 -7.782 -12.269 1.00 97.75 107 HIS A N 1
ATOM 824 C CA . HIS A 1 107 ? 3.186 -6.543 -12.081 1.00 97.75 107 HIS A CA 1
ATOM 825 C C . HIS A 1 107 ? 4.516 -6.748 -11.356 1.00 97.75 107 HIS A C 1
ATOM 827 O O . HIS A 1 107 ? 5.193 -5.773 -11.049 1.00 97.75 107 HIS A O 1
ATOM 833 N N . GLY A 1 108 ? 4.905 -7.987 -11.053 1.00 96.81 108 GLY A N 1
ATOM 834 C CA . GLY A 1 108 ? 6.076 -8.300 -10.229 1.00 96.81 108 GLY A CA 1
ATOM 835 C C . GLY A 1 108 ? 7.370 -7.662 -10.727 1.00 96.81 108 GLY A C 1
ATOM 836 O O . GLY A 1 108 ? 8.173 -7.207 -9.917 1.00 96.81 108 GLY A O 1
ATOM 837 N N . ASP A 1 109 ? 7.534 -7.566 -12.046 1.00 97.69 109 ASP A N 1
ATOM 838 C CA . ASP A 1 109 ? 8.717 -6.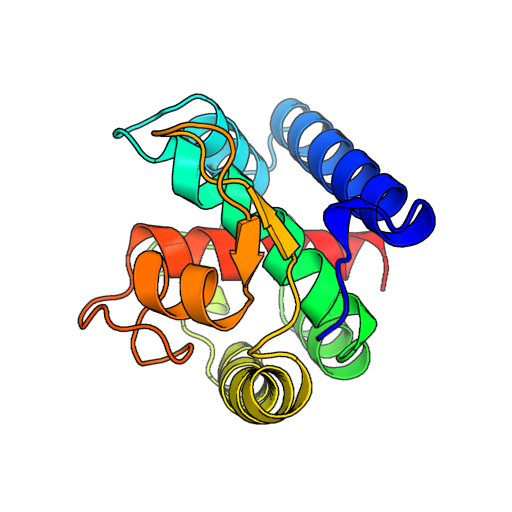972 -12.673 1.00 97.69 109 ASP A CA 1
ATOM 839 C C . ASP A 1 109 ? 8.588 -5.458 -12.896 1.00 97.69 109 ASP A C 1
ATOM 841 O O . ASP A 1 109 ? 9.548 -4.820 -13.319 1.00 97.69 109 ASP A O 1
ATOM 845 N N . ASP A 1 110 ? 7.418 -4.859 -12.653 1.00 97.88 110 ASP A N 1
ATOM 846 C CA . ASP A 1 110 ? 7.205 -3.429 -12.867 1.00 97.88 110 ASP A CA 1
ATOM 847 C C . ASP A 1 110 ? 7.940 -2.605 -11.806 1.00 97.88 110 ASP A C 1
ATOM 849 O O . ASP A 1 110 ? 7.894 -2.903 -10.612 1.00 97.88 110 ASP A O 1
ATOM 853 N N . ILE A 1 111 ? 8.607 -1.540 -12.247 1.00 96.75 111 ILE A N 1
ATOM 854 C CA . ILE A 1 111 ? 9.396 -0.654 -11.393 1.00 96.75 111 ILE A CA 1
ATOM 855 C C . ILE A 1 111 ? 8.469 0.384 -10.764 1.00 96.75 111 ILE A C 1
ATOM 857 O O . ILE A 1 111 ? 7.736 1.084 -11.463 1.00 96.75 111 ILE A O 1
ATOM 861 N N . VAL A 1 112 ? 8.514 0.491 -9.438 1.00 96.12 112 VAL A N 1
ATOM 862 C CA . VAL A 1 112 ? 7.534 1.239 -8.634 1.00 96.12 112 VAL A CA 1
ATOM 863 C C . VAL A 1 112 ? 8.181 2.211 -7.643 1.00 96.12 112 VAL A C 1
ATOM 865 O O . VAL A 1 112 ? 7.572 3.225 -7.294 1.00 96.12 112 VAL A O 1
ATOM 868 N N . ALA A 1 113 ? 9.415 1.950 -7.214 1.00 92.44 113 ALA A N 1
ATOM 869 C CA . ALA A 1 113 ? 10.127 2.783 -6.248 1.00 92.44 113 ALA A CA 1
ATOM 870 C C . ALA A 1 113 ? 11.623 2.885 -6.576 1.00 92.44 113 ALA A C 1
ATOM 872 O O . ALA A 1 113 ? 12.118 2.234 -7.493 1.00 92.44 113 ALA A O 1
ATOM 873 N N . GLU A 1 114 ? 12.333 3.715 -5.818 1.00 88.31 114 GLU A N 1
ATOM 874 C CA . GLU A 1 114 ? 13.794 3.800 -5.829 1.00 88.31 114 GLU A CA 1
ATOM 875 C C . GLU A 1 114 ? 14.321 3.476 -4.439 1.00 88.31 114 GLU A C 1
ATOM 877 O O . GLU A 1 114 ? 13.724 3.870 -3.432 1.00 88.31 114 GLU A O 1
ATOM 882 N N . GLU A 1 115 ? 15.447 2.773 -4.383 1.00 81.19 115 GLU A N 1
ATOM 883 C CA . GLU A 1 115 ? 16.110 2.487 -3.121 1.00 81.19 115 GLU A CA 1
ATOM 884 C C . GLU A 1 115 ? 16.711 3.766 -2.507 1.00 81.19 115 GLU A C 1
ATOM 886 O O . GLU A 1 115 ? 17.324 4.577 -3.199 1.00 81.19 115 GLU A O 1
ATOM 891 N N . LEU A 1 116 ? 16.572 3.935 -1.186 1.00 75.69 116 LEU A N 1
ATOM 892 C CA . LEU A 1 116 ? 17.133 5.082 -0.457 1.00 75.69 116 LEU A CA 1
ATOM 893 C C . LEU A 1 116 ? 18.631 4.943 -0.108 1.00 75.69 116 LEU A C 1
ATOM 895 O O . LEU A 1 116 ? 19.266 5.951 0.191 1.00 75.69 116 LEU A O 1
ATOM 899 N N . SER A 1 117 ? 19.185 3.724 -0.054 1.00 64.06 117 SER A N 1
ATOM 900 C CA . SER A 1 117 ? 20.476 3.419 0.603 1.00 64.06 117 SER A CA 1
ATOM 901 C C . SER A 1 117 ? 21.715 3.363 -0.305 1.00 64.06 117 SER A C 1
ATOM 903 O O . SER A 1 117 ? 22.833 3.348 0.207 1.00 64.06 117 SER A O 1
ATOM 905 N N . ALA A 1 118 ? 21.560 3.345 -1.627 1.00 57.38 118 ALA A N 1
ATOM 906 C CA . ALA A 1 118 ? 22.643 3.259 -2.618 1.00 57.38 118 ALA A CA 1
ATOM 907 C C . ALA A 1 118 ? 22.144 3.897 -3.939 1.00 57.38 118 ALA A C 1
ATOM 909 O O . ALA A 1 118 ? 20.974 4.267 -3.968 1.00 57.38 118 ALA A O 1
ATOM 910 N N . PRO A 1 119 ? 22.956 4.127 -4.998 1.00 56.56 119 PRO A N 1
ATOM 911 C CA . PRO A 1 119 ? 22.630 5.107 -6.044 1.00 56.56 119 PRO A CA 1
ATOM 912 C C . PRO A 1 119 ? 21.296 4.800 -6.743 1.00 56.56 119 PRO A C 1
ATOM 914 O O . PRO A 1 119 ? 21.280 3.976 -7.647 1.00 56.56 119 PRO A O 1
ATOM 917 N N . TYR A 1 120 ? 20.215 5.458 -6.292 1.00 69.06 120 TYR A N 1
ATOM 918 C CA . TYR A 1 120 ? 18.825 5.446 -6.780 1.00 69.06 120 TYR A CA 1
ATOM 919 C C . TYR A 1 120 ? 18.463 4.235 -7.646 1.00 69.06 120 TYR A C 1
ATOM 921 O O . TYR A 1 120 ? 18.019 4.373 -8.792 1.00 69.06 120 TYR A O 1
ATOM 929 N N . LEU A 1 121 ? 18.711 3.031 -7.119 1.00 85.75 121 LEU A N 1
ATOM 930 C CA . LEU A 1 121 ? 18.483 1.821 -7.889 1.00 85.75 121 LEU A CA 1
ATOM 931 C C . LEU A 1 121 ? 16.971 1.628 -8.040 1.00 85.75 121 LEU A C 1
ATOM 933 O O . LEU A 1 121 ? 16.240 1.756 -7.050 1.00 85.75 121 LEU A O 1
ATOM 937 N N . PRO A 1 122 ? 16.487 1.343 -9.260 1.00 91.56 122 PRO A N 1
ATOM 938 C CA . PRO A 1 122 ? 15.085 1.029 -9.472 1.00 91.56 122 PRO A CA 1
ATOM 939 C C . PRO A 1 122 ? 14.688 -0.202 -8.652 1.00 91.56 122 PRO A C 1
ATOM 941 O O . PRO A 1 122 ? 15.392 -1.208 -8.679 1.00 91.56 122 PRO A O 1
ATOM 944 N N . GLN A 1 123 ? 13.553 -0.133 -7.962 1.00 94.31 123 GLN A N 1
ATOM 945 C CA . GLN A 1 123 ? 12.954 -1.262 -7.254 1.00 94.31 123 GLN A CA 1
ATOM 946 C C . GLN A 1 123 ? 11.683 -1.707 -7.976 1.00 94.31 123 GLN A C 1
ATOM 948 O O . GLN A 1 123 ? 10.746 -0.915 -8.160 1.00 94.31 123 GLN A O 1
ATOM 953 N N . SER A 1 124 ? 11.651 -2.981 -8.362 1.00 96.75 124 SER A N 1
ATOM 954 C CA . SER A 1 124 ? 10.449 -3.640 -8.868 1.00 96.75 124 SER A CA 1
ATOM 955 C C . SER A 1 124 ? 9.449 -3.938 -7.750 1.00 96.75 124 SER A C 1
ATOM 957 O O . SER A 1 124 ? 9.785 -3.896 -6.563 1.00 96.75 124 SER A O 1
ATOM 959 N N . VAL A 1 125 ? 8.211 -4.284 -8.110 1.00 97.44 125 VAL A N 1
ATOM 960 C CA . VAL A 1 125 ? 7.222 -4.799 -7.152 1.00 97.44 125 VAL A CA 1
ATOM 961 C C . VAL A 1 125 ? 7.805 -5.987 -6.386 1.00 97.44 125 VAL A C 1
ATOM 963 O O . VAL A 1 125 ? 7.750 -5.993 -5.158 1.00 97.44 125 VAL A O 1
ATOM 966 N N . ASN A 1 126 ? 8.426 -6.948 -7.075 1.00 97.00 126 ASN A N 1
ATOM 967 C CA . ASN A 1 126 ? 9.068 -8.103 -6.449 1.00 97.00 126 ASN A CA 1
ATOM 968 C C . ASN A 1 126 ? 10.148 -7.694 -5.438 1.00 97.00 126 ASN A C 1
ATOM 970 O O . ASN A 1 126 ? 10.187 -8.262 -4.345 1.00 97.00 126 ASN A O 1
ATOM 974 N N . ASP A 1 127 ? 10.974 -6.696 -5.758 1.00 95.00 127 ASP A N 1
ATOM 975 C CA . ASP A 1 127 ? 12.021 -6.217 -4.847 1.00 95.00 127 ASP A CA 1
ATOM 976 C C . ASP A 1 127 ? 11.420 -5.624 -3.572 1.00 95.00 127 ASP A C 1
ATOM 978 O O . ASP A 1 127 ? 11.868 -5.946 -2.471 1.00 95.00 127 ASP A O 1
ATOM 982 N N . VAL A 1 128 ? 10.374 -4.798 -3.698 1.00 94.31 128 VAL A N 1
ATOM 983 C CA . VAL A 1 128 ? 9.696 -4.185 -2.545 1.00 94.31 128 VAL A CA 1
ATOM 984 C C . VAL A 1 128 ? 8.999 -5.245 -1.687 1.00 94.31 128 VAL A C 1
ATOM 986 O O . VAL A 1 128 ? 9.125 -5.209 -0.461 1.00 94.31 128 VAL A O 1
ATOM 989 N N . LEU A 1 129 ? 8.291 -6.200 -2.305 1.00 95.19 129 LEU A N 1
ATOM 990 C CA . LEU A 1 129 ? 7.625 -7.292 -1.587 1.00 95.19 129 LEU A CA 1
ATOM 991 C C . LEU A 1 129 ? 8.646 -8.098 -0.779 1.00 95.19 129 LEU A C 1
ATOM 993 O O . LEU A 1 129 ? 8.526 -8.188 0.441 1.00 95.19 129 LEU A O 1
ATOM 997 N N . ARG A 1 130 ? 9.687 -8.616 -1.437 1.00 93.56 130 ARG A N 1
ATOM 998 C CA . ARG A 1 130 ? 10.721 -9.452 -0.808 1.00 93.56 130 ARG A CA 1
ATOM 999 C C . ARG A 1 130 ? 11.486 -8.721 0.283 1.00 93.56 130 ARG A C 1
ATOM 1001 O O . ARG A 1 130 ? 11.710 -9.272 1.357 1.00 93.56 130 ARG A O 1
ATOM 1008 N N . THR A 1 131 ? 11.835 -7.462 0.031 1.00 91.31 131 THR A N 1
ATOM 1009 C CA . THR A 1 131 ? 12.687 -6.682 0.932 1.00 91.31 131 THR A CA 1
ATOM 1010 C C . THR A 1 131 ? 11.947 -6.212 2.178 1.00 91.31 131 THR A C 1
ATOM 1012 O O . THR A 1 131 ? 12.566 -6.139 3.240 1.00 91.31 131 THR A O 1
ATOM 1015 N N . TYR A 1 132 ? 10.649 -5.895 2.093 1.00 91.19 132 TYR A N 1
ATOM 1016 C CA . TYR A 1 132 ? 9.953 -5.225 3.199 1.00 91.19 132 TYR A CA 1
ATOM 1017 C C . TYR A 1 132 ? 8.753 -5.975 3.775 1.00 91.19 132 TYR A C 1
ATOM 1019 O O . TYR A 1 132 ? 8.347 -5.652 4.893 1.00 91.19 132 TYR A O 1
ATOM 1027 N N . LEU A 1 133 ? 8.156 -6.929 3.059 1.00 93.19 133 LEU A N 1
ATOM 1028 C CA . LEU A 1 133 ? 6.921 -7.580 3.500 1.00 93.19 133 LEU A CA 1
ATOM 1029 C C . LEU A 1 133 ? 7.139 -9.006 3.992 1.00 93.19 133 LEU A C 1
ATOM 1031 O O . LEU A 1 133 ? 8.152 -9.646 3.711 1.00 93.19 133 LEU A O 1
ATOM 1035 N N . SER A 1 134 ? 6.162 -9.507 4.743 1.00 93.06 134 SER A N 1
ATOM 1036 C CA . SER A 1 134 ? 6.152 -10.908 5.147 1.00 93.06 134 SER A CA 1
ATOM 1037 C C . SER A 1 134 ? 5.669 -11.855 4.057 1.00 93.06 134 SER A C 1
ATOM 1039 O O . SER A 1 134 ? 5.041 -11.441 3.080 1.00 93.06 134 SER A O 1
ATOM 1041 N N . ASP A 1 135 ? 5.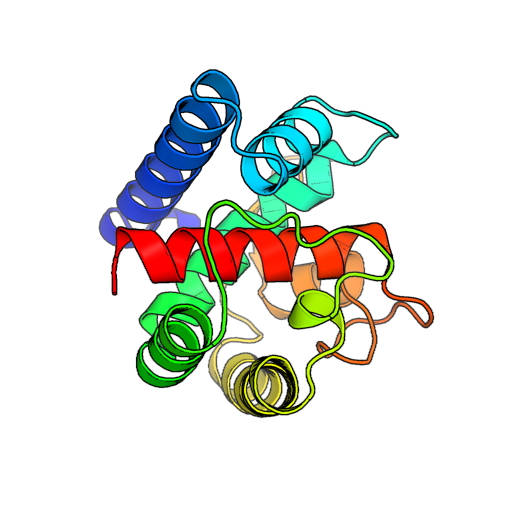888 -13.146 4.286 1.00 91.94 135 ASP A N 1
ATOM 1042 C CA . ASP A 1 135 ? 5.337 -14.253 3.499 1.00 91.94 135 ASP A CA 1
ATOM 1043 C C . ASP A 1 135 ? 3.815 -14.153 3.273 1.00 91.94 135 ASP A C 1
ATOM 1045 O O . ASP A 1 135 ? 3.311 -14.481 2.198 1.00 91.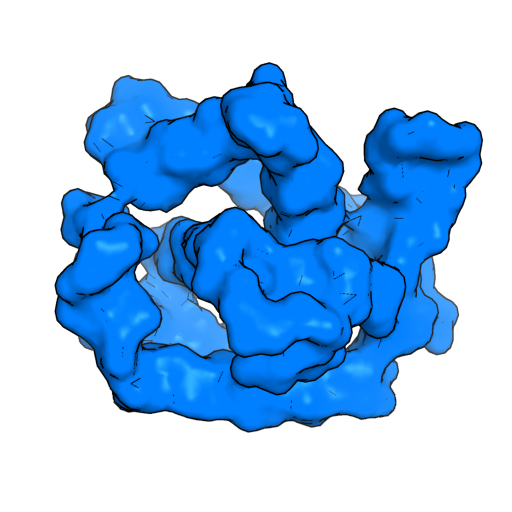94 135 ASP A O 1
ATOM 1049 N N . ASN A 1 136 ? 3.077 -13.602 4.240 1.00 89.56 136 ASN A N 1
ATOM 1050 C CA . ASN A 1 136 ? 1.641 -13.358 4.141 1.00 89.56 136 ASN A CA 1
ATOM 1051 C C . ASN A 1 136 ? 1.278 -12.390 3.010 1.00 89.56 136 ASN A C 1
ATOM 1053 O O . ASN A 1 136 ? 0.160 -12.453 2.501 1.00 89.56 136 ASN A O 1
ATOM 1057 N N . TYR A 1 137 ? 2.195 -11.498 2.641 1.00 92.31 137 TYR A N 1
ATOM 1058 C CA . TYR A 1 137 ? 2.076 -10.572 1.516 1.00 92.31 137 TYR A CA 1
ATOM 1059 C C . TYR A 1 137 ? 3.156 -10.837 0.465 1.00 92.31 137 TYR A C 1
ATOM 1061 O O . TYR A 1 137 ? 3.533 -9.927 -0.268 1.00 92.31 137 TYR A O 1
ATOM 1069 N N . LEU A 1 138 ? 3.610 -12.093 0.366 1.00 92.06 138 LEU A N 1
ATOM 1070 C CA . LEU A 1 138 ? 4.525 -12.585 -0.668 1.00 92.06 138 LEU A CA 1
ATOM 1071 C C . LEU A 1 138 ? 5.939 -11.998 -0.628 1.00 92.06 138 LEU A C 1
ATOM 1073 O O . LEU A 1 138 ? 6.638 -12.026 -1.643 1.00 92.06 138 LEU A O 1
ATOM 1077 N N . GLY A 1 139 ? 6.342 -11.473 0.525 1.00 91.31 139 GLY A N 1
ATOM 1078 C CA . GLY A 1 139 ? 7.728 -11.141 0.814 1.00 91.31 139 GLY A CA 1
ATOM 1079 C C . GLY A 1 139 ? 8.495 -12.292 1.463 1.00 91.31 139 GLY A C 1
ATOM 1080 O O . GLY A 1 139 ? 7.971 -13.397 1.609 1.00 91.31 139 GLY A O 1
ATOM 1081 N N . ASP A 1 140 ? 9.735 -12.020 1.874 1.00 90.50 140 ASP A N 1
ATOM 1082 C CA . ASP A 1 140 ? 10.658 -13.046 2.383 1.00 90.50 140 ASP A CA 1
ATOM 1083 C C . ASP A 1 140 ? 10.781 -13.040 3.921 1.00 90.50 140 ASP A C 1
ATOM 1085 O O . ASP A 1 140 ? 11.499 -13.857 4.504 1.00 90.50 140 ASP A O 1
ATOM 1089 N N . HIS A 1 141 ? 10.078 -12.137 4.617 1.00 86.19 141 HIS A N 1
ATOM 1090 C CA . HIS A 1 141 ? 10.142 -12.043 6.079 1.00 86.19 141 HIS A CA 1
ATOM 1091 C C . HIS A 1 141 ? 9.162 -13.006 6.759 1.00 86.19 141 HIS A C 1
ATOM 1093 O O . HIS A 1 141 ? 7.960 -12.985 6.511 1.00 86.19 141 HIS A O 1
ATOM 1099 N N . THR A 1 142 ? 9.646 -13.810 7.703 1.00 75.19 142 THR A N 1
ATOM 1100 C CA . THR A 1 142 ? 8.818 -14.782 8.445 1.00 75.19 142 THR A CA 1
ATOM 1101 C C . THR A 1 142 ? 7.902 -14.152 9.496 1.00 75.19 142 THR A C 1
ATOM 1103 O O . THR A 1 142 ? 6.925 -14.771 9.901 1.00 75.19 142 THR A O 1
ATOM 1106 N N . ASN A 1 143 ? 8.187 -12.926 9.951 1.00 63.41 143 ASN A N 1
ATOM 1107 C CA . ASN A 1 143 ? 7.379 -12.221 10.949 1.00 63.41 143 ASN A CA 1
ATOM 1108 C C . ASN A 1 143 ? 7.105 -10.778 10.497 1.00 63.41 143 ASN A C 1
ATOM 1110 O O . ASN A 1 143 ? 7.924 -9.877 10.681 1.00 63.41 143 ASN A O 1
ATOM 1114 N N . GLY A 1 144 ? 5.931 -10.560 9.901 1.00 58.03 144 GLY A N 1
ATOM 1115 C CA . GLY A 1 144 ? 5.468 -9.263 9.403 1.00 58.03 144 GLY A CA 1
ATOM 1116 C C . GLY A 1 144 ? 5.229 -8.238 10.506 1.00 58.03 144 GLY A C 1
ATOM 1117 O O . GLY A 1 144 ? 4.157 -8.186 11.105 1.00 58.03 144 GLY A O 1
ATOM 1118 N N . GLY A 1 145 ? 6.235 -7.408 10.781 1.00 74.94 145 GLY A N 1
ATOM 1119 C CA . GLY A 1 145 ? 6.144 -6.342 11.779 1.00 74.94 145 GLY A CA 1
ATOM 1120 C C . GLY A 1 145 ? 5.972 -4.966 11.146 1.00 74.94 145 GLY A C 1
ATOM 1121 O O . GLY A 1 145 ? 4.899 -4.360 11.187 1.00 74.94 145 GLY A O 1
ATOM 1122 N N . ALA A 1 146 ? 7.053 -4.439 10.573 1.00 81.75 146 ALA A N 1
ATOM 1123 C CA . ALA A 1 146 ? 7.110 -3.053 10.123 1.00 81.75 146 ALA A CA 1
ATOM 1124 C C . ALA A 1 146 ? 6.480 -2.842 8.741 1.00 81.75 146 ALA A C 1
ATOM 1126 O O . ALA A 1 146 ? 5.612 -1.979 8.613 1.00 81.75 146 ALA A O 1
ATOM 1127 N N . GLY A 1 147 ? 6.876 -3.616 7.726 1.00 88.94 147 GLY A N 1
ATOM 1128 C CA . GLY A 1 147 ? 6.404 -3.400 6.357 1.00 88.94 147 GLY A CA 1
ATOM 1129 C C . GLY A 1 147 ? 4.922 -3.691 6.179 1.00 88.94 147 GLY A C 1
ATOM 1130 O O . GLY A 1 147 ? 4.187 -2.818 5.727 1.00 88.94 147 GLY A O 1
ATOM 1131 N N . ASP A 1 148 ? 4.446 -4.837 6.662 1.00 91.25 148 ASP A N 1
ATOM 1132 C CA . ASP A 1 148 ? 3.021 -5.183 6.636 1.00 91.25 148 ASP A CA 1
ATOM 1133 C C . ASP A 1 148 ? 2.151 -4.107 7.288 1.00 91.25 148 ASP A C 1
ATOM 1135 O O . ASP A 1 148 ? 1.088 -3.763 6.780 1.00 91.25 148 ASP A O 1
ATOM 1139 N N . THR A 1 149 ? 2.598 -3.535 8.411 1.00 90.38 149 THR A N 1
ATOM 1140 C CA . THR A 1 149 ? 1.832 -2.472 9.072 1.00 90.38 149 THR A CA 1
ATOM 1141 C C . THR A 1 149 ? 1.880 -1.159 8.298 1.00 90.38 149 THR A C 1
ATOM 1143 O O . THR A 1 149 ? 0.894 -0.433 8.336 1.00 90.38 149 THR A O 1
ATOM 1146 N N . VAL A 1 150 ? 2.961 -0.847 7.569 1.00 92.25 150 VAL A N 1
ATOM 1147 C CA . VAL A 1 150 ? 2.940 0.281 6.619 1.00 92.25 150 VAL A CA 1
ATOM 1148 C C . VAL A 1 150 ? 1.936 -0.010 5.507 1.00 92.25 150 VAL A C 1
ATOM 1150 O O . VAL A 1 150 ? 1.042 0.800 5.300 1.00 92.25 150 VAL A O 1
ATOM 1153 N N . LEU A 1 151 ? 2.024 -1.175 4.856 1.00 94.44 151 LEU A N 1
ATOM 1154 C CA . LEU A 1 151 ? 1.150 -1.544 3.741 1.00 94.44 151 LEU A CA 1
ATOM 1155 C C . LEU A 1 151 ? -0.324 -1.445 4.138 1.00 94.44 151 LEU A C 1
ATOM 1157 O O . LEU A 1 151 ? -1.096 -0.745 3.487 1.00 94.44 151 LEU A O 1
ATOM 1161 N N . LYS A 1 152 ? -0.705 -2.103 5.235 1.00 94.31 152 LYS A N 1
ATOM 1162 C CA . LYS A 1 152 ? -2.087 -2.114 5.719 1.00 94.31 152 LYS A CA 1
ATOM 1163 C C . LYS A 1 152 ? -2.603 -0.709 6.033 1.00 94.31 152 LYS A C 1
ATOM 1165 O O . LYS A 1 152 ? -3.681 -0.344 5.575 1.00 94.31 152 LYS A O 1
ATOM 1170 N N . ARG A 1 153 ? -1.824 0.093 6.771 1.00 94.56 153 ARG A N 1
ATOM 1171 C CA . ARG A 1 153 ? -2.192 1.476 7.118 1.00 94.56 153 ARG A CA 1
ATOM 1172 C C . ARG A 1 153 ? -2.315 2.356 5.881 1.00 94.56 153 ARG A C 1
ATOM 1174 O O . ARG A 1 153 ? -3.257 3.133 5.781 1.00 94.56 153 ARG A O 1
ATOM 1181 N N . THR A 1 154 ? -1.404 2.212 4.919 1.00 95.56 154 THR A N 1
ATOM 1182 C CA . THR A 1 154 ? -1.474 2.957 3.660 1.00 95.56 154 THR A CA 1
ATOM 1183 C C . THR A 1 154 ? -2.710 2.559 2.860 1.00 95.56 154 THR A C 1
ATOM 1185 O O . THR A 1 154 ? -3.437 3.442 2.422 1.00 95.56 154 THR A O 1
ATOM 1188 N N . LEU A 1 155 ? -3.010 1.264 2.718 1.00 96.50 155 LEU A N 1
ATOM 1189 C CA . LEU A 1 155 ? -4.217 0.800 2.023 1.00 96.50 155 LEU A CA 1
ATOM 1190 C C . LEU A 1 155 ? -5.504 1.268 2.711 1.00 96.50 155 LEU A C 1
ATOM 1192 O O . LEU A 1 155 ? -6.440 1.675 2.029 1.00 96.50 155 LEU A O 1
ATOM 1196 N N . LYS A 1 156 ? -5.536 1.279 4.047 1.00 95.50 156 LYS A N 1
ATOM 1197 C CA . LYS A 1 156 ? -6.647 1.838 4.819 1.00 95.50 156 LYS A CA 1
ATOM 1198 C C . LYS A 1 156 ? -6.839 3.328 4.542 1.00 95.50 156 LYS A C 1
ATOM 1200 O O . LYS A 1 156 ? -7.937 3.737 4.177 1.00 95.50 156 LYS A O 1
ATOM 1205 N N . ILE A 1 157 ? -5.780 4.129 4.635 1.00 95.31 157 ILE A N 1
ATOM 1206 C CA . ILE A 1 157 ? -5.836 5.564 4.323 1.00 95.31 157 ILE A CA 1
ATOM 1207 C C . ILE A 1 157 ? -6.317 5.787 2.882 1.00 95.31 157 ILE A C 1
ATOM 1209 O O . ILE A 1 157 ? -7.247 6.556 2.657 1.00 95.31 157 ILE A O 1
ATOM 1213 N N . LEU A 1 158 ? -5.749 5.064 1.912 1.00 95.44 158 LEU A N 1
ATOM 1214 C CA . LEU A 1 158 ? -6.175 5.127 0.511 1.00 95.44 158 LEU A CA 1
ATOM 1215 C C . LEU A 1 158 ? -7.660 4.782 0.346 1.00 95.44 158 LEU A C 1
ATOM 1217 O O . LEU A 1 158 ? -8.355 5.453 -0.416 1.00 95.44 158 LEU A O 1
ATOM 1221 N N . SER A 1 159 ? -8.149 3.773 1.074 1.00 95.19 159 SER A N 1
ATOM 1222 C CA . SER A 1 159 ? -9.545 3.338 1.005 1.00 95.19 159 SER A CA 1
ATOM 1223 C C . SER A 1 159 ? -10.536 4.386 1.489 1.00 95.19 159 SER A C 1
ATOM 1225 O O . SER A 1 159 ? -11.594 4.508 0.894 1.00 95.19 159 SER A O 1
ATOM 1227 N N . HIS A 1 160 ? -10.191 5.167 2.514 1.00 92.88 160 HIS A N 1
ATOM 1228 C CA . HIS A 1 160 ? -11.083 6.181 3.090 1.00 92.88 160 HIS A CA 1
ATOM 1229 C C . HIS A 1 160 ? -11.008 7.538 2.385 1.00 92.88 160 HIS A C 1
ATOM 1231 O O . HIS A 1 160 ? -11.862 8.394 2.598 1.00 92.88 160 HIS A O 1
ATOM 1237 N N . ILE A 1 161 ? -9.990 7.741 1.549 1.00 85.88 161 ILE A N 1
ATOM 1238 C CA . ILE A 1 161 ? -9.770 8.994 0.820 1.00 85.88 161 ILE A CA 1
ATOM 1239 C C . ILE A 1 161 ? -10.285 8.909 -0.617 1.00 85.88 161 ILE A C 1
ATOM 1241 O O . ILE A 1 161 ? -10.895 9.856 -1.109 1.00 85.88 161 ILE A O 1
ATOM 1245 N N . PHE A 1 162 ? -9.970 7.819 -1.320 1.00 84.19 162 PHE A N 1
ATOM 1246 C CA . PHE A 1 162 ? -10.164 7.729 -2.770 1.00 84.19 162 PHE A CA 1
ATOM 1247 C C . PHE A 1 162 ? -11.319 6.822 -3.195 1.00 84.19 162 PHE A C 1
ATOM 1249 O O . PHE A 1 162 ? -11.693 6.848 -4.369 1.00 84.19 162 PHE A O 1
ATOM 1256 N N . TYR A 1 163 ? -11.860 6.032 -2.271 1.00 84.25 163 TYR A N 1
ATOM 1257 C CA . TYR A 1 163 ? -12.930 5.059 -2.497 1.00 84.25 163 TYR A CA 1
ATOM 1258 C C . TYR A 1 163 ? -14.023 5.259 -1.451 1.00 84.25 163 TYR A C 1
ATOM 1260 O O . TYR A 1 163 ? -15.142 4.714 -1.595 1.00 84.25 163 TYR A O 1
#

pLDDT: mean 90.44, std 8.19, range [56.56, 97.88]

Secondary structure (DSSP, 8-state):
--BGGG-HHHHHHHHHHHHHHHHHHHTT-HHHHHHHHHHTTGGG-HHHHHHHHHHHHHHHHH-HHHHHHHHHH--TTS---TT-HHHH-HHHHHHHHHHHHHHHHHHTTSEEEE-SSSTT-EEEHHHHHHHH-BGGGTSSBSS-SHHHHHHHHHHHHHHHHH-

Foldseek 3Di:
DAACVPVPVLVVQLVVLLVVLVVVVVVPQQLSVLLVCLCVCVVPNVQLSQQLSQLLSVLCVVPVVLLLQLQVQDDSRDDCDDPDCSVVPCSNQVVVLVSLVVCCVVFVQYFRGFGPPDDRHTAGSVNSQQVQADVSNPHVDPDGDRNSSSSSSSSNSCSNPPD